Protein AF-A0A0V0GFL5-F1 (afdb_monomer_lite)

pLDDT: mean 81.71, std 14.73, range [41.09, 97.56]

Radius of gyration: 18.76 Å; chains: 1; bounding box: 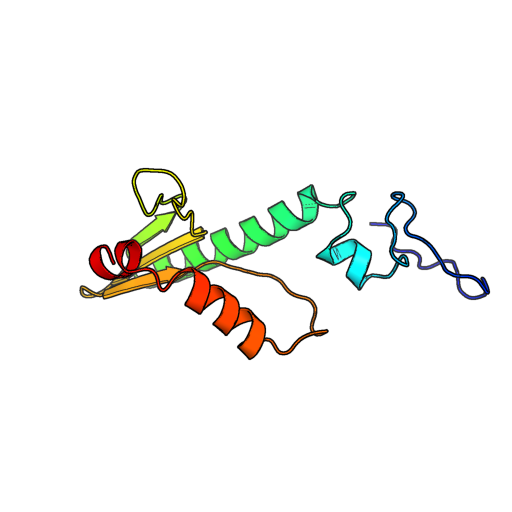37×38×50 Å

Sequence (121 aa):
MRTSRGRRGRTGALWCRAGCAYAETQAHIIQTCPRIRGGRILRHHALVRFLRGSFRRRRYKVHTEVWLGRGPGSLRPDLIIVKEGNAWVLDVQVVSPSRPLDVIAKEKADYYRIPSVVERV

Organism: Triatoma dimidiata (NCBI:txid72491)

Structure (mmCIF, N/CA/C/O backbone):
data_AF-A0A0V0GFL5-F1
#
_entry.id   AF-A0A0V0GFL5-F1
#
loop_
_atom_site.group_PDB
_atom_site.id
_atom_site.type_symbol
_atom_site.label_atom_id
_atom_site.label_alt_id
_atom_site.label_comp_id
_atom_site.label_asym_id
_atom_site.label_entity_id
_atom_site.label_seq_id
_atom_site.pdbx_PDB_ins_code
_atom_site.Cartn_x
_atom_site.Cartn_y
_atom_site.Cartn_z
_atom_site.occupancy
_atom_site.B_iso_or_equiv
_atom_site.auth_seq_id
_atom_site.auth_comp_id
_atom_site.auth_asym_id
_atom_site.auth_atom_id
_atom_site.pdbx_PDB_model_num
ATOM 1 N N . MET A 1 1 ? -0.611 -14.301 -21.084 1.00 49.06 1 MET A N 1
ATOM 2 C CA . MET A 1 1 ? 0.452 -13.266 -21.099 1.00 49.06 1 MET A CA 1
ATOM 3 C C . MET A 1 1 ? 1.685 -13.840 -21.803 1.00 49.06 1 MET A C 1
ATOM 5 O O . MET A 1 1 ? 2.275 -14.777 -21.280 1.00 49.06 1 MET A O 1
ATOM 9 N N . ARG A 1 2 ? 2.043 -13.381 -23.016 1.00 41.09 2 ARG A N 1
ATOM 10 C CA . ARG A 1 2 ? 3.270 -13.840 -23.707 1.00 41.09 2 ARG A CA 1
ATOM 11 C C . ARG A 1 2 ? 4.489 -13.129 -23.106 1.00 41.09 2 ARG A C 1
ATOM 13 O O . ARG A 1 2 ? 4.942 -12.106 -23.619 1.00 41.09 2 ARG A O 1
ATOM 20 N N . THR A 1 3 ? 5.004 -13.663 -22.001 1.00 49.22 3 THR A N 1
ATOM 21 C CA . THR A 1 3 ? 6.395 -13.413 -21.607 1.00 49.22 3 THR A CA 1
ATOM 22 C C . THR A 1 3 ? 7.305 -13.960 -22.707 1.00 49.22 3 THR A C 1
ATOM 24 O O . THR A 1 3 ? 6.930 -14.892 -23.424 1.00 49.22 3 THR A O 1
ATOM 27 N N . SER A 1 4 ? 8.457 -13.332 -22.912 1.00 50.91 4 SER A N 1
ATOM 28 C CA . SER A 1 4 ? 9.454 -13.629 -23.946 1.00 50.91 4 SER A CA 1
ATOM 29 C C . SER A 1 4 ? 10.120 -15.003 -23.746 1.00 50.91 4 SER A C 1
ATOM 31 O O . SER A 1 4 ? 11.335 -15.119 -23.678 1.00 50.91 4 SER A O 1
ATOM 33 N N . ARG A 1 5 ? 9.338 -16.089 -23.717 1.00 53.75 5 ARG A N 1
ATOM 34 C CA . ARG A 1 5 ? 9.819 -17.481 -23.652 1.00 53.75 5 ARG A CA 1
ATOM 35 C C . ARG A 1 5 ? 10.563 -17.943 -24.921 1.00 53.75 5 ARG A C 1
ATOM 37 O O . ARG A 1 5 ? 10.948 -19.100 -24.995 1.00 53.75 5 ARG A O 1
ATOM 44 N N . GLY A 1 6 ? 10.773 -17.064 -25.906 1.00 49.25 6 GLY A N 1
ATOM 45 C CA . GLY A 1 6 ? 11.263 -17.413 -27.247 1.00 49.25 6 GLY A CA 1
ATOM 46 C C . GLY A 1 6 ? 12.439 -16.581 -27.766 1.00 49.25 6 GLY A C 1
ATOM 47 O O . GLY A 1 6 ? 12.534 -16.376 -28.968 1.00 49.25 6 GLY A O 1
ATOM 48 N N . ARG A 1 7 ? 13.310 -16.041 -26.903 1.00 51.72 7 ARG A N 1
ATOM 49 C CA . ARG A 1 7 ? 14.534 -15.334 -27.345 1.00 51.72 7 ARG A CA 1
ATOM 50 C C . ARG A 1 7 ? 15.808 -15.842 -26.659 1.00 51.72 7 ARG A C 1
ATOM 52 O O . ARG A 1 7 ? 16.691 -15.053 -26.340 1.00 51.72 7 ARG A O 1
ATOM 59 N N . ARG A 1 8 ? 15.923 -17.157 -26.443 1.00 47.66 8 ARG A N 1
ATOM 60 C CA . ARG A 1 8 ? 17.235 -17.762 -26.157 1.00 47.66 8 ARG A CA 1
ATOM 61 C C . ARG A 1 8 ? 18.090 -17.568 -27.419 1.00 47.66 8 ARG A C 1
ATOM 63 O O . ARG A 1 8 ? 17.685 -18.040 -28.473 1.00 47.66 8 ARG A O 1
ATOM 70 N N . GLY A 1 9 ? 19.182 -16.805 -27.334 1.00 51.16 9 GLY A N 1
ATOM 71 C CA . GLY A 1 9 ? 20.130 -16.621 -28.446 1.00 51.16 9 GLY A CA 1
ATOM 72 C C . GLY A 1 9 ? 20.159 -15.252 -29.141 1.00 51.16 9 GLY A C 1
ATOM 73 O O . GLY A 1 9 ? 20.886 -15.108 -30.114 1.00 51.16 9 GLY A O 1
ATOM 74 N N . ARG A 1 10 ? 19.423 -14.226 -28.679 1.00 54.50 10 ARG A N 1
ATOM 75 C CA . ARG A 1 10 ? 19.618 -12.847 -29.183 1.00 54.50 10 ARG A CA 1
ATOM 76 C C . ARG A 1 10 ? 20.607 -12.088 -28.296 1.00 54.50 10 ARG A C 1
ATOM 78 O O . ARG A 1 10 ? 20.254 -11.681 -27.193 1.00 54.50 10 ARG A O 1
ATOM 85 N N . THR A 1 11 ? 21.821 -11.894 -28.798 1.00 51.44 11 THR A N 1
ATOM 86 C CA . THR A 1 11 ? 22.883 -11.059 -28.226 1.00 51.44 11 THR A CA 1
ATOM 87 C C . THR A 1 11 ? 22.580 -9.580 -28.486 1.00 51.44 11 THR A C 1
ATOM 89 O O . THR A 1 11 ? 22.936 -9.013 -29.510 1.00 51.44 11 THR A O 1
ATOM 92 N N . GLY A 1 12 ? 21.842 -8.943 -27.580 1.00 57.03 12 GLY A N 1
ATOM 93 C CA . GLY A 1 12 ? 21.591 -7.502 -27.630 1.00 57.03 12 GLY A CA 1
ATOM 94 C C . GLY A 1 12 ? 20.735 -7.040 -26.459 1.00 57.03 12 GLY A C 1
ATOM 95 O O . GLY A 1 12 ? 19.970 -7.831 -25.903 1.00 57.03 12 GLY A O 1
ATOM 96 N N . ALA A 1 13 ? 20.850 -5.763 -26.079 1.00 59.28 13 ALA A N 1
ATOM 97 C CA . ALA A 1 13 ? 19.975 -5.162 -25.078 1.00 59.28 13 ALA A CA 1
ATOM 98 C C . ALA A 1 13 ? 18.519 -5.285 -25.555 1.00 59.28 13 ALA A C 1
ATOM 100 O O . ALA A 1 13 ? 18.083 -4.621 -26.495 1.00 59.28 13 ALA A O 1
ATOM 101 N N . LEU A 1 14 ? 17.766 -6.201 -24.944 1.00 72.56 14 LEU A N 1
ATOM 102 C CA . LEU A 1 14 ? 16.361 -6.422 -25.258 1.00 72.56 14 LEU A CA 1
ATOM 103 C C . LEU A 1 14 ? 15.565 -5.272 -24.656 1.00 72.56 14 LEU A C 1
ATOM 105 O O . LEU A 1 14 ? 15.040 -5.418 -23.566 1.00 72.56 14 LEU A O 1
ATOM 109 N N . TRP A 1 15 ? 15.496 -4.121 -25.314 1.00 85.19 15 TRP A N 1
ATOM 110 C CA . TRP A 1 15 ? 14.660 -3.012 -24.858 1.00 85.19 15 TRP A CA 1
ATOM 111 C C . TRP A 1 15 ? 13.190 -3.429 -24.745 1.00 85.19 15 TRP A C 1
ATOM 113 O O . TRP A 1 15 ? 12.707 -4.299 -25.480 1.00 85.19 15 TRP A O 1
ATOM 123 N N . CYS A 1 16 ? 12.466 -2.814 -23.811 1.00 86.75 16 CYS A N 1
ATOM 124 C CA . CYS A 1 16 ? 11.044 -3.066 -23.633 1.00 86.75 16 CYS A CA 1
ATOM 125 C C . CYS A 1 16 ? 10.267 -2.811 -24.926 1.00 86.75 16 CYS A C 1
ATOM 127 O O . CYS A 1 16 ? 10.249 -1.696 -25.445 1.00 86.75 16 CYS A O 1
ATOM 129 N N . ARG A 1 17 ? 9.505 -3.811 -25.392 1.00 85.38 17 ARG A N 1
ATOM 130 C CA . ARG A 1 17 ? 8.644 -3.684 -26.581 1.00 85.38 17 ARG A CA 1
ATOM 131 C C . ARG A 1 17 ? 7.560 -2.616 -26.431 1.00 85.38 17 ARG A C 1
ATOM 133 O O . ARG A 1 17 ? 6.829 -2.373 -27.381 1.00 85.38 17 ARG A O 1
ATOM 140 N N . ALA A 1 18 ? 7.338 -2.095 -25.224 1.00 85.50 18 ALA A N 1
ATOM 141 C CA . ALA A 1 18 ? 6.403 -1.002 -24.958 1.00 85.50 18 ALA A CA 1
ATOM 1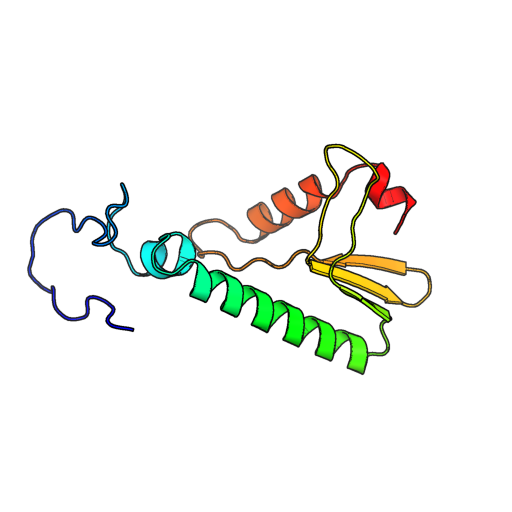42 C C . ALA A 1 18 ? 7.043 0.387 -25.132 1.00 85.50 18 ALA A C 1
ATOM 144 O O . ALA A 1 18 ? 6.397 1.371 -24.796 1.00 85.50 18 ALA A O 1
ATOM 145 N N . GLY A 1 19 ? 8.295 0.466 -25.599 1.00 87.44 19 GLY A N 1
ATOM 146 C CA . GLY A 1 19 ? 9.020 1.727 -25.769 1.00 87.44 19 GLY A CA 1
ATOM 147 C C . GLY A 1 19 ? 9.592 2.291 -24.467 1.00 87.44 19 GLY A C 1
ATOM 148 O O . GLY A 1 19 ? 9.844 3.485 -24.376 1.00 87.44 19 GLY A O 1
ATOM 149 N N . CYS A 1 20 ? 9.766 1.468 -23.428 1.00 88.25 20 CYS A N 1
ATOM 150 C CA . CYS A 1 20 ? 10.379 1.936 -22.184 1.00 88.25 20 CYS A CA 1
ATOM 151 C C . CYS A 1 20 ? 11.902 2.024 -22.322 1.00 88.25 20 CYS A C 1
ATOM 153 O O . CYS A 1 20 ? 12.511 1.156 -22.944 1.00 88.25 20 CYS A O 1
ATOM 155 N N . ALA A 1 21 ? 12.514 2.974 -21.613 1.00 88.25 21 ALA A N 1
ATOM 156 C CA . ALA A 1 21 ? 13.968 3.142 -21.507 1.00 88.25 21 ALA A CA 1
ATOM 157 C C . ALA A 1 21 ? 14.676 2.044 -20.676 1.00 88.25 21 ALA A C 1
ATOM 159 O O . ALA A 1 21 ? 15.780 2.242 -20.184 1.00 88.25 21 ALA A O 1
ATOM 160 N N . TYR A 1 22 ? 14.038 0.887 -20.485 1.00 84.56 22 TYR A N 1
ATOM 161 C CA . TYR A 1 22 ? 14.546 -0.223 -19.681 1.00 84.56 22 TYR A CA 1
ATOM 162 C C . TYR A 1 22 ? 14.571 -1.510 -20.500 1.00 84.56 22 TYR A C 1
ATOM 164 O O . TYR A 1 22 ? 13.743 -1.712 -21.397 1.00 84.56 22 TYR A O 1
ATOM 172 N N . ALA A 1 23 ? 15.478 -2.418 -20.139 1.00 85.62 23 ALA A N 1
ATOM 173 C CA . ALA A 1 23 ? 15.479 -3.770 -20.674 1.00 85.62 23 ALA A CA 1
ATOM 174 C C . ALA A 1 23 ? 14.171 -4.508 -20.323 1.00 85.62 23 ALA A C 1
ATOM 176 O O . ALA A 1 23 ? 13.632 -4.409 -19.217 1.00 85.62 23 ALA A O 1
ATOM 177 N N . GLU A 1 24 ? 13.665 -5.285 -21.274 1.00 82.81 24 GLU A N 1
ATOM 178 C CA . GLU A 1 24 ? 12.506 -6.150 -21.154 1.00 82.81 24 GLU A CA 1
ATOM 179 C C . GLU A 1 24 ? 12.832 -7.364 -20.286 1.00 82.81 24 GLU A C 1
ATOM 181 O O . GLU A 1 24 ? 13.090 -8.468 -20.765 1.00 82.81 24 GLU A O 1
ATOM 186 N N . THR A 1 25 ? 12.785 -7.161 -18.978 1.00 82.62 25 THR A N 1
ATOM 187 C CA . THR A 1 25 ? 12.830 -8.241 -17.996 1.00 82.62 25 THR A CA 1
ATOM 188 C C . THR A 1 25 ? 11.426 -8.546 -17.490 1.00 82.62 25 THR A C 1
ATOM 190 O O . THR A 1 25 ? 10.521 -7.708 -17.545 1.00 82.62 25 THR A O 1
ATOM 193 N N . GLN A 1 26 ? 11.222 -9.748 -16.949 1.00 81.75 26 GLN A N 1
ATOM 194 C CA . GLN A 1 26 ? 9.965 -10.078 -16.274 1.00 81.75 26 GLN A CA 1
ATOM 195 C C . GLN A 1 26 ? 9.689 -9.116 -15.110 1.00 81.75 26 GLN A C 1
ATOM 197 O O . GLN A 1 26 ? 8.546 -8.701 -14.927 1.00 81.75 26 GLN A O 1
ATOM 202 N N . ALA A 1 27 ? 10.729 -8.717 -14.372 1.00 83.94 27 ALA A N 1
ATOM 203 C CA . ALA A 1 27 ? 10.625 -7.730 -13.305 1.00 83.94 27 ALA A CA 1
ATOM 204 C C . ALA A 1 27 ? 10.141 -6.373 -13.839 1.00 83.94 27 ALA A C 1
ATOM 206 O O . ALA A 1 27 ? 9.154 -5.847 -13.331 1.00 83.94 27 ALA A O 1
ATOM 207 N N . HIS A 1 28 ? 10.748 -5.848 -14.911 1.00 86.06 28 HIS A N 1
ATOM 208 C CA . HIS A 1 28 ? 10.292 -4.610 -15.548 1.00 86.06 28 HIS A CA 1
ATOM 209 C C . HIS A 1 28 ? 8.835 -4.720 -16.005 1.00 86.06 28 HIS A C 1
ATOM 211 O O . HIS A 1 28 ? 8.004 -3.883 -15.645 1.00 86.06 28 HIS A O 1
ATOM 2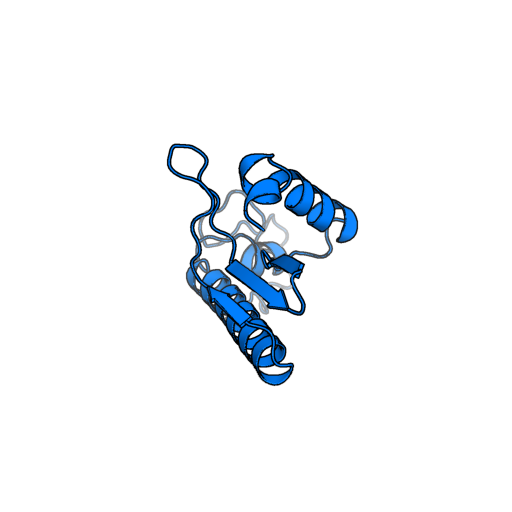17 N N . ILE A 1 29 ? 8.515 -5.772 -16.768 1.00 87.62 29 ILE A N 1
ATOM 218 C CA . ILE A 1 29 ? 7.169 -5.971 -17.297 1.00 87.62 29 ILE A CA 1
ATOM 219 C C . ILE A 1 29 ? 6.168 -6.018 -16.154 1.00 87.62 29 ILE A C 1
ATOM 221 O O . ILE A 1 29 ? 5.241 -5.234 -16.185 1.00 87.62 29 ILE A O 1
ATOM 225 N N . ILE A 1 30 ? 6.356 -6.856 -15.134 1.00 86.88 30 ILE A N 1
ATOM 226 C CA . ILE A 1 30 ? 5.364 -7.064 -14.068 1.00 86.88 30 ILE A CA 1
ATOM 227 C C . ILE A 1 30 ? 5.284 -5.887 -13.079 1.00 86.88 30 ILE A C 1
ATOM 229 O O . ILE A 1 30 ? 4.208 -5.619 -12.540 1.00 86.88 30 ILE A O 1
ATOM 233 N N . GLN A 1 31 ? 6.385 -5.178 -12.825 1.00 86.94 31 GLN A N 1
ATOM 234 C CA . GLN A 1 31 ? 6.445 -4.196 -11.737 1.00 86.94 31 GLN A CA 1
ATOM 235 C C . GLN A 1 31 ? 6.282 -2.746 -12.201 1.00 86.94 31 GLN A C 1
ATOM 237 O O . GLN A 1 31 ? 5.654 -1.969 -11.489 1.00 86.94 31 GLN A O 1
ATOM 242 N N . THR A 1 32 ? 6.781 -2.365 -13.384 1.00 88.00 32 THR A N 1
ATOM 243 C CA . THR A 1 32 ? 6.865 -0.939 -13.769 1.00 88.00 32 THR A CA 1
ATOM 244 C C . THR A 1 32 ? 6.337 -0.615 -15.165 1.00 88.00 32 THR A C 1
ATOM 246 O O . THR A 1 32 ? 5.777 0.464 -15.367 1.00 88.00 32 THR A O 1
ATOM 249 N N . CYS A 1 33 ? 6.367 -1.554 -16.114 1.00 89.94 33 CYS A N 1
ATOM 250 C CA . CYS A 1 33 ? 5.995 -1.299 -17.509 1.00 89.94 33 CYS A CA 1
ATOM 251 C C . CYS A 1 33 ? 4.562 -0.735 -17.680 1.00 89.94 33 CYS A C 1
ATOM 253 O O . CYS A 1 33 ? 3.599 -1.380 -17.254 1.00 89.94 33 CYS A O 1
ATOM 255 N N . PRO A 1 34 ? 4.359 0.427 -18.327 1.00 89.69 34 PRO A N 1
ATOM 256 C CA . PRO A 1 34 ? 3.041 1.051 -18.481 1.00 89.69 34 PRO A CA 1
ATOM 257 C C . PRO A 1 34 ? 2.043 0.170 -19.243 1.00 89.69 34 PRO A C 1
ATOM 259 O O . PRO A 1 34 ? 0.852 0.204 -18.938 1.00 89.69 34 PRO A O 1
ATOM 262 N N . ARG A 1 35 ? 2.523 -0.702 -20.145 1.00 89.75 35 ARG A N 1
ATOM 263 C CA . ARG A 1 35 ? 1.697 -1.663 -20.900 1.00 89.75 35 ARG A CA 1
ATOM 264 C C . ARG A 1 35 ? 0.786 -2.511 -20.011 1.00 89.75 35 ARG A C 1
ATOM 266 O O . ARG A 1 35 ? -0.284 -2.914 -20.446 1.00 89.75 35 ARG A O 1
ATOM 273 N N . ILE A 1 36 ? 1.207 -2.808 -18.784 1.00 89.19 36 ILE A N 1
ATOM 274 C CA . ILE A 1 36 ? 0.443 -3.651 -17.856 1.00 89.19 36 ILE A CA 1
ATOM 275 C C . ILE A 1 36 ? -0.099 -2.868 -16.655 1.00 89.19 36 ILE A C 1
ATOM 277 O O . ILE A 1 36 ? -0.419 -3.471 -15.630 1.00 89.19 36 ILE A O 1
ATOM 281 N N . ARG A 1 37 ? -0.169 -1.533 -16.742 1.00 90.38 37 ARG A N 1
ATOM 282 C CA . ARG A 1 37 ? -0.650 -0.674 -15.650 1.00 90.38 37 ARG A CA 1
ATOM 283 C C . ARG A 1 37 ? -1.964 -1.198 -15.062 1.00 90.38 37 ARG A C 1
ATOM 285 O O . ARG A 1 37 ? -2.056 -1.342 -13.848 1.00 90.38 37 ARG A O 1
ATOM 292 N N . GLY A 1 38 ? -2.923 -1.577 -15.912 1.00 92.19 38 GLY A N 1
ATOM 293 C CA . GLY A 1 38 ? -4.190 -2.174 -15.475 1.00 92.19 38 GLY A CA 1
ATOM 294 C C . GLY A 1 38 ? -4.009 -3.465 -14.668 1.00 92.19 38 GLY A C 1
ATOM 295 O O . GLY A 1 38 ? -4.614 -3.623 -13.615 1.00 92.19 38 GLY A O 1
ATOM 296 N N . GLY A 1 39 ? -3.099 -4.350 -15.086 1.00 91.69 39 GLY A N 1
ATOM 297 C CA . GLY A 1 39 ? -2.769 -5.567 -14.339 1.00 91.69 39 GLY A CA 1
ATOM 298 C C . GLY A 1 39 ? -2.174 -5.283 -12.957 1.00 91.69 39 GLY A C 1
ATOM 299 O O . GLY A 1 39 ? -2.521 -5.959 -11.990 1.00 91.69 39 GLY A O 1
ATOM 300 N N . ARG A 1 40 ? -1.333 -4.247 -12.827 1.00 91.50 40 ARG A N 1
ATOM 301 C CA . ARG A 1 40 ? -0.815 -3.820 -11.515 1.00 91.50 40 ARG A CA 1
ATOM 302 C C . ARG A 1 40 ? -1.918 -3.309 -10.599 1.00 91.50 40 ARG A C 1
ATOM 304 O O . ARG A 1 40 ? -1.946 -3.703 -9.437 1.00 91.50 40 ARG A O 1
ATOM 311 N N . ILE A 1 41 ? -2.830 -2.494 -11.130 1.00 91.69 41 ILE A N 1
ATOM 312 C CA . ILE A 1 41 ? -3.994 -1.985 -10.392 1.00 91.69 41 ILE A CA 1
ATOM 313 C C . ILE A 1 41 ? -4.879 -3.151 -9.932 1.00 91.69 41 ILE A C 1
ATOM 315 O O . ILE A 1 41 ? -5.249 -3.223 -8.766 1.00 91.69 41 ILE A O 1
ATOM 319 N N . LEU A 1 42 ? -5.161 -4.121 -10.807 1.00 94.44 42 LEU A N 1
ATOM 320 C CA . LEU A 1 42 ? -5.966 -5.294 -10.452 1.00 94.44 42 LEU A CA 1
ATOM 321 C C . LEU A 1 42 ? -5.304 -6.159 -9.373 1.00 94.44 42 LEU A C 1
ATOM 323 O O . LEU A 1 42 ? -5.987 -6.590 -8.444 1.00 94.44 42 LEU A O 1
ATOM 327 N N . ARG A 1 43 ? -3.985 -6.379 -9.464 1.00 93.56 43 ARG A N 1
ATOM 328 C CA . ARG A 1 43 ? -3.203 -7.093 -8.440 1.00 93.56 43 ARG A CA 1
ATOM 329 C C . ARG A 1 43 ? -3.291 -6.386 -7.088 1.00 93.56 43 ARG A C 1
ATOM 331 O O . ARG A 1 43 ? -3.554 -7.033 -6.079 1.00 93.56 43 ARG A O 1
ATOM 338 N N . HIS A 1 44 ? -3.120 -5.067 -7.089 1.00 93.00 44 HIS A N 1
ATOM 339 C CA . HIS A 1 44 ? -3.268 -4.230 -5.900 1.00 93.00 44 HIS A CA 1
ATOM 340 C C . HIS A 1 44 ? -4.671 -4.351 -5.295 1.00 93.00 44 HIS A C 1
ATOM 342 O O . HIS A 1 44 ? -4.832 -4.745 -4.142 1.00 93.00 44 HIS A O 1
ATOM 348 N N . HIS A 1 45 ? -5.709 -4.147 -6.111 1.00 94.12 45 HIS A N 1
ATOM 349 C CA . HIS A 1 45 ? -7.104 -4.249 -5.680 1.00 94.12 45 HIS A CA 1
ATOM 350 C C . HIS A 1 45 ? -7.463 -5.640 -5.150 1.00 94.12 45 HIS A C 1
ATOM 352 O O . HIS A 1 45 ? -8.328 -5.755 -4.283 1.00 94.12 45 HIS A O 1
ATOM 358 N N . ALA A 1 46 ? -6.871 -6.708 -5.689 1.00 95.75 46 ALA A N 1
ATOM 359 C CA . ALA A 1 46 ? -7.096 -8.064 -5.201 1.00 95.75 46 ALA A CA 1
ATOM 360 C C . ALA A 1 46 ? -6.553 -8.242 -3.773 1.00 95.75 46 ALA A C 1
ATOM 362 O O . ALA A 1 46 ? -7.271 -8.753 -2.913 1.00 95.75 46 ALA A O 1
ATOM 363 N N . LEU A 1 47 ? -5.340 -7.750 -3.496 1.00 95.50 47 LEU A N 1
ATOM 364 C CA . LEU A 1 47 ? -4.744 -7.794 -2.156 1.00 95.50 47 LEU A CA 1
ATOM 365 C C . LEU A 1 47 ? -5.524 -6.948 -1.150 1.00 95.50 47 LEU A C 1
ATOM 367 O O . LEU A 1 47 ? -5.859 -7.438 -0.073 1.00 95.50 47 LEU A O 1
ATOM 371 N N . VAL A 1 48 ? -5.889 -5.718 -1.516 1.00 95.12 48 VAL A N 1
ATOM 372 C CA . VAL A 1 48 ? -6.699 -4.836 -0.659 1.00 95.12 48 VAL A CA 1
ATOM 373 C C . VAL A 1 48 ? -8.044 -5.490 -0.320 1.00 95.12 48 VAL A C 1
ATOM 375 O O . VAL A 1 48 ? -8.448 -5.526 0.844 1.00 95.12 48 VAL A O 1
ATOM 378 N N . ARG A 1 49 ? -8.726 -6.092 -1.309 1.00 95.88 49 ARG A N 1
ATOM 379 C CA . ARG A 1 49 ? -9.987 -6.825 -1.088 1.00 95.88 49 ARG A CA 1
ATOM 380 C C . ARG A 1 49 ? -9.809 -8.028 -0.164 1.00 95.88 49 ARG A C 1
ATOM 382 O O . ARG A 1 49 ? -10.653 -8.238 0.711 1.00 95.88 49 ARG A O 1
ATOM 389 N N . PHE A 1 50 ? -8.732 -8.789 -0.342 1.00 96.88 50 PHE A N 1
ATOM 390 C CA . PHE A 1 50 ? -8.402 -9.929 0.509 1.00 96.88 50 PHE A CA 1
ATOM 391 C C . PHE A 1 50 ? -8.166 -9.501 1.963 1.00 96.88 50 PHE A C 1
ATOM 393 O O . PHE A 1 50 ? -8.785 -10.052 2.877 1.00 96.88 50 PHE A O 1
ATOM 400 N N . LEU A 1 51 ? -7.328 -8.484 2.183 1.00 96.44 51 LEU A N 1
ATOM 401 C CA . LEU A 1 51 ? -7.026 -7.959 3.516 1.00 96.44 51 LEU A CA 1
ATOM 402 C C . LEU A 1 51 ? -8.282 -7.422 4.199 1.00 96.44 51 LEU A C 1
ATOM 404 O O . LEU A 1 51 ? -8.579 -7.808 5.328 1.00 96.44 51 LEU A O 1
ATOM 408 N N . ARG A 1 52 ? -9.087 -6.629 3.485 1.00 96.12 52 ARG A N 1
ATOM 409 C CA . ARG A 1 52 ? -10.382 -6.139 3.976 1.00 96.12 52 ARG A CA 1
ATOM 410 C C . ARG A 1 52 ? -11.277 -7.278 4.463 1.00 96.12 52 ARG A C 1
ATOM 412 O O . ARG A 1 52 ? -11.832 -7.195 5.555 1.00 96.12 52 ARG A O 1
ATOM 419 N N . GLY A 1 53 ? -11.430 -8.335 3.664 1.00 97.06 53 GLY A N 1
ATOM 420 C CA . GLY A 1 53 ? -12.236 -9.499 4.040 1.00 97.06 53 GLY A CA 1
ATOM 421 C C . GLY A 1 53 ? -11.686 -10.222 5.273 1.00 97.06 53 GLY A C 1
ATOM 422 O O . GLY A 1 53 ? -12.453 -10.629 6.144 1.00 97.06 53 GLY A O 1
ATOM 423 N N . SER A 1 54 ? -10.362 -10.346 5.373 1.00 97.19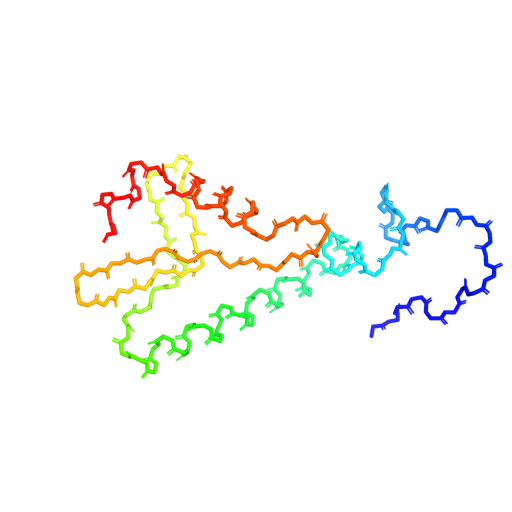 54 SER A N 1
ATOM 424 C CA . SER A 1 54 ? -9.681 -10.961 6.517 1.00 97.19 54 SER A CA 1
ATOM 425 C C . SER A 1 54 ? -9.863 -10.167 7.813 1.00 97.19 54 SER A C 1
ATOM 427 O O . SER A 1 54 ? -10.200 -10.754 8.840 1.00 97.19 54 SER A O 1
ATOM 429 N N . PHE A 1 55 ? -9.718 -8.841 7.773 1.00 97.00 55 PHE A N 1
ATOM 430 C CA . PHE A 1 55 ? -9.931 -7.979 8.940 1.00 97.00 55 PHE A CA 1
ATOM 431 C C . PHE A 1 55 ? -11.396 -7.951 9.384 1.00 97.00 55 PHE A C 1
ATOM 433 O O . PHE A 1 55 ? -11.676 -8.095 10.575 1.00 97.00 55 PHE A O 1
ATOM 440 N N . ARG A 1 56 ? -12.343 -7.876 8.439 1.00 96.06 56 ARG A N 1
ATOM 441 C CA . ARG A 1 56 ? -13.781 -7.935 8.751 1.00 96.06 56 ARG A CA 1
ATOM 442 C C . ARG A 1 56 ? -14.173 -9.240 9.445 1.00 96.06 56 ARG A C 1
ATOM 444 O O . ARG A 1 56 ? -14.875 -9.200 10.449 1.00 96.06 56 ARG A O 1
ATOM 451 N N . ARG A 1 57 ? -13.665 -10.388 8.977 1.00 97.56 57 ARG A N 1
ATOM 452 C CA . ARG A 1 57 ? -13.881 -11.694 9.637 1.00 97.56 57 ARG A CA 1
ATOM 453 C C . ARG A 1 57 ? -13.358 -11.732 11.076 1.00 97.56 57 ARG A C 1
ATOM 455 O O . ARG A 1 57 ? -13.907 -12.446 11.904 1.00 97.56 57 ARG A O 1
ATOM 462 N N . ARG A 1 58 ? -12.334 -10.935 11.389 1.00 96.25 58 ARG A N 1
ATOM 463 C CA . ARG A 1 58 ? -11.757 -10.781 12.735 1.00 96.25 58 ARG A CA 1
ATOM 464 C C . ARG A 1 58 ? -12.388 -9.641 13.546 1.00 96.25 58 ARG A C 1
ATOM 466 O O . ARG A 1 58 ? -11.812 -9.225 14.551 1.00 96.25 58 ARG A O 1
ATOM 473 N N . ARG A 1 59 ? -13.558 -9.146 13.118 1.00 96.06 59 ARG A N 1
ATOM 474 C CA . ARG A 1 59 ? -14.349 -8.089 13.773 1.00 96.06 59 ARG A CA 1
ATOM 475 C C . ARG A 1 59 ? -13.654 -6.722 13.859 1.00 96.06 59 ARG A C 1
ATOM 477 O O . ARG A 1 59 ? -13.995 -5.918 14.717 1.00 96.06 59 ARG A O 1
ATOM 484 N N . TYR A 1 60 ? -12.715 -6.430 12.960 1.00 97.00 60 TYR A N 1
ATOM 485 C CA . TYR A 1 60 ? -12.212 -5.064 12.787 1.00 97.00 60 TYR A CA 1
ATOM 486 C C . TYR A 1 60 ? -13.229 -4.239 11.995 1.00 97.00 60 TYR A C 1
ATOM 488 O O . TYR A 1 60 ? -13.814 -4.727 11.019 1.00 97.00 60 TYR A O 1
ATOM 496 N N . LYS A 1 61 ? -13.376 -2.961 12.346 1.00 95.38 61 LYS A N 1
ATOM 497 C CA . LYS A 1 61 ? -14.017 -1.979 11.469 1.00 95.38 61 LYS A CA 1
ATOM 498 C C . LYS A 1 61 ? -13.015 -1.619 10.375 1.00 95.38 61 LYS A C 1
ATOM 500 O O . LYS A 1 61 ? -11.873 -1.294 10.675 1.00 95.38 61 LYS A O 1
ATOM 505 N N . VAL A 1 62 ? -13.416 -1.725 9.110 1.00 95.19 62 VAL A N 1
ATOM 506 C CA . VAL A 1 62 ? -12.518 -1.492 7.968 1.00 95.19 62 VAL A CA 1
ATOM 507 C C . VAL A 1 62 ? -13.096 -0.413 7.070 1.00 95.19 62 VAL A C 1
ATOM 509 O O . VAL A 1 62 ? -14.176 -0.602 6.502 1.00 95.19 62 VAL A O 1
ATOM 512 N N . HIS A 1 63 ? -12.343 0.668 6.911 1.00 92.12 63 HIS A N 1
ATOM 513 C CA . HIS A 1 63 ? -12.623 1.774 6.012 1.00 92.12 63 HIS A CA 1
ATOM 514 C C . HIS A 1 63 ? -11.749 1.662 4.759 1.00 92.12 63 HIS A C 1
ATOM 516 O O . HIS A 1 63 ? -10.567 1.340 4.845 1.00 92.12 63 HIS A O 1
ATOM 522 N N . THR A 1 64 ? -12.343 1.916 3.597 1.00 89.50 64 THR A N 1
ATOM 523 C CA . THR A 1 64 ? -11.680 1.956 2.284 1.00 89.50 64 THR A CA 1
ATOM 524 C C . THR A 1 64 ? -11.867 3.339 1.681 1.00 89.50 64 THR A C 1
ATOM 526 O O . THR A 1 64 ? -12.873 3.981 1.973 1.00 89.50 64 THR A O 1
ATOM 529 N N . GLU A 1 65 ? -10.952 3.759 0.807 1.00 80.06 65 GLU A N 1
ATOM 530 C CA . GLU A 1 65 ? -11.047 5.037 0.078 1.00 80.06 65 GLU A CA 1
ATOM 531 C C . GLU A 1 65 ? -11.110 6.273 0.991 1.00 80.06 65 GLU A C 1
ATOM 533 O O . GLU A 1 65 ? -11.774 7.261 0.680 1.00 80.06 65 GLU A O 1
ATOM 538 N N . VAL A 1 66 ? -10.412 6.220 2.127 1.00 79.50 66 VAL A N 1
ATOM 539 C CA . VAL A 1 66 ? -10.398 7.317 3.097 1.00 79.50 66 VAL A CA 1
ATOM 540 C C . VAL A 1 66 ? -9.479 8.432 2.617 1.00 79.50 66 VAL A C 1
ATOM 542 O O . VAL A 1 66 ? -8.386 8.177 2.118 1.00 79.50 66 VAL A O 1
ATOM 545 N N . TRP A 1 67 ? -9.919 9.670 2.814 1.00 81.50 67 TRP A N 1
ATOM 546 C CA . TRP A 1 67 ? -9.104 10.859 2.617 1.00 81.50 67 TRP A CA 1
ATOM 547 C C . TRP A 1 67 ? -8.602 11.361 3.967 1.00 81.50 67 TRP A C 1
ATOM 549 O O . TRP A 1 67 ? -9.385 11.768 4.826 1.00 81.50 67 TRP A O 1
ATOM 559 N N . LEU A 1 68 ? -7.288 11.329 4.152 1.00 78.62 68 LEU A N 1
ATOM 560 C CA . LEU A 1 68 ? -6.618 11.879 5.318 1.00 78.62 68 LEU A CA 1
ATOM 561 C C . LEU A 1 68 ? -6.139 13.297 4.989 1.00 78.62 68 LEU A C 1
ATOM 563 O O . LEU A 1 68 ? -5.198 13.486 4.225 1.00 78.62 68 LEU A O 1
ATOM 567 N N . GLY A 1 69 ? -6.823 14.298 5.546 1.00 70.62 69 GLY A N 1
ATOM 568 C CA . GLY A 1 69 ? -6.536 15.725 5.339 1.00 70.62 69 GLY A CA 1
ATOM 569 C C . GLY A 1 69 ? -7.679 16.478 4.645 1.00 70.62 69 GLY A C 1
ATOM 570 O O . GLY A 1 69 ? -8.594 15.872 4.098 1.00 70.62 69 GLY A O 1
ATOM 571 N N . ARG A 1 70 ? -7.654 17.815 4.698 1.00 59.72 70 ARG A N 1
ATOM 572 C CA . ARG A 1 70 ? -8.501 18.706 3.881 1.00 59.72 70 ARG A CA 1
ATOM 573 C C . ARG A 1 70 ? -7.575 19.743 3.238 1.00 59.72 70 ARG A C 1
ATOM 575 O O . ARG A 1 70 ? -7.224 20.711 3.896 1.00 59.72 70 ARG A O 1
ATOM 582 N N . GLY A 1 71 ? -7.120 19.498 2.007 1.00 63.53 71 GLY A N 1
ATOM 583 C CA . GLY A 1 71 ? -6.229 20.409 1.276 1.00 63.53 71 GLY A CA 1
ATOM 584 C C . GLY A 1 71 ? -5.135 19.712 0.450 1.00 63.53 71 GLY A C 1
ATOM 585 O O . GLY A 1 71 ? -5.147 18.481 0.315 1.00 63.53 71 GLY A O 1
ATOM 586 N N . PRO A 1 72 ? -4.192 20.492 -0.114 1.00 57.69 72 PRO A N 1
ATOM 587 C CA . PRO A 1 72 ? -2.990 19.973 -0.767 1.00 57.69 72 PRO A CA 1
ATOM 588 C C . PRO A 1 72 ? -2.204 19.077 0.199 1.00 57.69 72 PRO A C 1
ATOM 590 O O . PRO A 1 72 ? -2.029 19.428 1.361 1.00 57.69 72 PRO A O 1
ATOM 593 N N . GLY A 1 73 ? -1.760 17.906 -0.263 1.00 64.00 73 GLY A N 1
ATOM 594 C CA . GLY A 1 73 ? -1.108 16.912 0.602 1.00 64.00 73 GLY A CA 1
ATOM 595 C C . GLY A 1 73 ? -2.070 15.964 1.326 1.00 64.00 73 GLY A C 1
ATOM 596 O O . GLY A 1 73 ? -1.655 15.266 2.247 1.00 64.00 73 GLY A O 1
ATOM 597 N N . SER A 1 74 ? -3.345 15.911 0.917 1.00 72.69 74 SER A N 1
ATOM 598 C CA . SER A 1 74 ? -4.252 14.856 1.375 1.00 72.69 74 SER A CA 1
ATOM 599 C C . SER A 1 74 ? -3.724 13.472 0.989 1.00 72.69 74 SER A C 1
ATOM 601 O O . SER A 1 74 ? -3.344 13.222 -0.158 1.00 72.69 74 SER A O 1
ATOM 603 N N . LEU A 1 75 ? -3.691 12.572 1.969 1.00 83.44 75 LEU A N 1
ATOM 604 C CA . LEU A 1 75 ? -3.222 11.206 1.792 1.00 83.44 75 LEU A CA 1
ATOM 605 C C . LEU A 1 75 ? -4.409 10.273 1.596 1.00 83.44 75 LEU A C 1
ATOM 607 O O . LEU A 1 75 ? -5.429 10.385 2.277 1.00 83.44 75 LEU A O 1
ATOM 611 N N . ARG A 1 76 ? -4.263 9.327 0.672 1.00 86.81 76 ARG A N 1
ATOM 612 C CA . ARG A 1 76 ? -5.293 8.334 0.371 1.00 86.81 76 ARG A CA 1
ATOM 613 C C . ARG A 1 76 ? -4.732 6.932 0.599 1.00 86.81 76 ARG A C 1
ATOM 615 O O . ARG A 1 76 ? -4.290 6.309 -0.365 1.00 86.81 76 ARG A O 1
ATOM 622 N N . PRO A 1 77 ? -4.720 6.443 1.852 1.00 89.56 77 PRO A N 1
ATOM 623 C CA . PRO A 1 77 ? -4.336 5.065 2.114 1.00 89.56 77 PRO A CA 1
ATOM 624 C C . PRO A 1 77 ? -5.370 4.095 1.537 1.00 89.56 77 PRO A C 1
ATOM 626 O O . PRO A 1 77 ? -6.544 4.434 1.352 1.00 89.56 77 PRO A O 1
ATOM 629 N N . ASP A 1 78 ? -4.951 2.851 1.310 1.00 91.44 78 ASP A N 1
ATOM 630 C CA . ASP A 1 78 ? -5.861 1.813 0.826 1.00 91.44 78 ASP A CA 1
ATOM 631 C C . ASP A 1 78 ? -6.914 1.434 1.867 1.00 91.44 78 ASP A C 1
ATOM 633 O O . ASP A 1 78 ? -8.087 1.229 1.535 1.00 91.44 78 ASP A O 1
ATOM 637 N N . LEU A 1 79 ? -6.481 1.296 3.125 1.00 92.56 79 LEU A N 1
ATOM 638 C CA . LEU A 1 79 ? -7.298 0.824 4.233 1.00 92.56 79 LEU A CA 1
ATOM 639 C C . LEU A 1 79 ? -6.983 1.589 5.519 1.00 92.56 79 LEU A C 1
ATOM 641 O O . LEU A 1 79 ? -5.828 1.861 5.836 1.00 92.56 79 LEU A O 1
ATOM 645 N N . ILE A 1 80 ? -8.024 1.835 6.310 1.00 92.75 80 ILE A N 1
ATOM 646 C CA . ILE A 1 80 ? -7.896 2.136 7.737 1.00 92.75 80 ILE A CA 1
ATOM 647 C C . ILE A 1 80 ? -8.666 1.065 8.494 1.00 92.75 80 ILE A C 1
ATOM 649 O O . ILE A 1 80 ? -9.840 0.813 8.200 1.00 92.75 80 ILE A O 1
ATOM 653 N N . ILE A 1 81 ? -8.008 0.407 9.442 1.00 94.56 81 ILE A N 1
ATOM 654 C CA . ILE A 1 81 ? -8.641 -0.594 10.303 1.00 94.56 81 ILE A CA 1
ATOM 655 C C . ILE A 1 81 ? -8.727 -0.056 11.724 1.00 94.56 81 ILE A C 1
ATOM 657 O O . ILE A 1 81 ? -7.801 0.600 12.180 1.00 94.56 81 ILE A O 1
ATOM 661 N N . VAL A 1 82 ? -9.834 -0.330 12.409 1.00 94.19 82 VAL A N 1
ATOM 662 C CA . VAL A 1 82 ? -10.081 0.125 13.782 1.00 94.19 82 VAL A CA 1
ATOM 663 C C . VAL A 1 82 ? -10.562 -1.045 14.624 1.00 94.19 82 VAL A C 1
ATOM 665 O O . VAL A 1 82 ? -11.435 -1.811 14.191 1.00 94.19 82 VAL A O 1
ATOM 668 N N . LYS A 1 83 ? -9.999 -1.192 15.821 1.00 94.50 83 LYS A N 1
ATOM 669 C CA . LYS A 1 83 ? -10.407 -2.186 16.815 1.00 94.50 83 LYS A CA 1
ATOM 670 C C . LYS A 1 83 ? -9.975 -1.739 18.208 1.00 94.50 83 LYS A C 1
ATOM 672 O O . LYS A 1 83 ? -8.854 -1.281 18.373 1.00 94.50 83 LYS A O 1
ATOM 677 N N . GLU A 1 84 ? -10.862 -1.901 19.192 1.00 93.81 84 GLU A N 1
ATOM 678 C CA . GLU A 1 84 ? -10.550 -1.661 20.614 1.00 93.81 84 GLU A CA 1
ATOM 679 C C . GLU A 1 84 ? -9.930 -0.272 20.863 1.00 93.81 84 GLU A C 1
ATOM 681 O O . GLU A 1 84 ? -8.916 -0.144 21.535 1.00 93.81 84 GLU A O 1
ATOM 686 N N . GLY A 1 85 ? -10.503 0.772 20.251 1.00 88.94 85 GLY A N 1
ATOM 687 C CA . GLY A 1 85 ? -10.028 2.155 20.402 1.00 88.94 85 GLY A CA 1
ATOM 688 C C . GLY A 1 85 ? -8.730 2.489 19.661 1.00 88.94 85 GLY A C 1
ATOM 689 O O . GLY A 1 85 ? -8.315 3.638 19.681 1.00 88.94 85 GLY A O 1
ATOM 690 N N . ASN A 1 86 ? -8.120 1.520 18.977 1.00 90.38 86 ASN A N 1
ATOM 691 C CA . ASN A 1 86 ? -6.915 1.715 18.183 1.00 90.38 86 ASN A CA 1
ATOM 692 C C . ASN A 1 86 ? -7.259 1.737 16.696 1.00 90.38 86 ASN A C 1
ATOM 694 O O . ASN A 1 86 ? -8.104 0.954 16.238 1.00 90.38 86 ASN A O 1
ATOM 698 N N . ALA A 1 87 ? -6.562 2.573 15.933 1.00 90.69 87 ALA A N 1
ATOM 699 C CA . ALA A 1 87 ? -6.654 2.583 14.486 1.00 90.69 87 ALA A CA 1
ATOM 700 C C . ALA A 1 87 ? -5.278 2.444 13.824 1.00 90.69 87 ALA A C 1
ATOM 702 O O . ALA A 1 87 ? -4.242 2.823 14.365 1.00 90.69 87 ALA A O 1
ATOM 703 N N . TRP A 1 88 ? -5.273 1.851 12.633 1.00 90.94 88 TRP A N 1
ATOM 704 C CA . TRP A 1 88 ? -4.066 1.609 11.854 1.00 90.94 88 TRP A CA 1
ATOM 705 C C . TRP A 1 88 ? -4.305 1.968 10.395 1.00 90.94 88 TRP A C 1
ATOM 707 O O . TRP A 1 88 ? -5.302 1.555 9.793 1.00 90.94 88 TRP A O 1
ATOM 717 N N . VAL A 1 89 ? -3.349 2.691 9.816 1.00 90.69 89 VAL A N 1
ATOM 718 C CA . VAL A 1 89 ? -3.300 3.000 8.386 1.00 90.69 89 VAL A CA 1
ATOM 719 C C . VAL A 1 89 ? -2.539 1.891 7.668 1.00 90.69 89 VAL A C 1
ATOM 721 O O . VAL A 1 89 ? -1.413 1.562 8.032 1.00 90.69 89 VAL A O 1
ATOM 724 N N . LEU A 1 90 ? -3.156 1.298 6.648 1.00 91.31 90 LEU A N 1
ATOM 725 C CA . LEU A 1 90 ? -2.539 0.276 5.812 1.00 91.31 90 LEU A CA 1
ATOM 726 C C . LEU A 1 90 ? -2.533 0.754 4.363 1.00 91.31 90 LEU A C 1
ATOM 728 O O . LEU A 1 90 ? -3.583 0.903 3.737 1.00 91.31 90 LEU A O 1
ATOM 732 N N . ASP A 1 91 ? -1.332 0.925 3.822 1.00 90.31 91 ASP A N 1
ATOM 733 C CA . ASP A 1 91 ? -1.116 1.210 2.410 1.00 90.31 91 ASP A CA 1
ATOM 734 C C . ASP A 1 91 ? -0.321 0.054 1.784 1.00 90.31 91 ASP A C 1
ATOM 736 O O . ASP A 1 91 ? 0.857 -0.174 2.077 1.00 90.31 91 ASP A O 1
ATOM 740 N N . VAL A 1 92 ? -0.980 -0.712 0.922 1.00 90.81 92 VAL A N 1
ATOM 741 C CA . VAL A 1 92 ? -0.507 -1.989 0.390 1.00 90.81 92 VAL A CA 1
ATOM 742 C C . VAL A 1 92 ? 0.461 -1.746 -0.763 1.00 90.81 92 VAL A C 1
ATOM 744 O O . VAL A 1 92 ? 0.355 -0.802 -1.539 1.00 90.81 92 VAL A O 1
ATOM 747 N N . GLN A 1 93 ? 1.472 -2.595 -0.883 1.00 89.94 93 GLN A N 1
ATOM 748 C CA . GLN A 1 93 ? 2.444 -2.490 -1.959 1.00 89.94 93 GLN A CA 1
ATOM 749 C C . GLN A 1 93 ? 2.927 -3.872 -2.368 1.00 89.94 93 GLN A C 1
ATOM 751 O O . GLN A 1 93 ? 3.172 -4.737 -1.533 1.00 89.94 93 GLN A O 1
ATOM 756 N N . VAL A 1 94 ? 3.095 -4.062 -3.676 1.00 88.75 94 VAL A N 1
ATOM 757 C CA . VAL A 1 94 ? 3.765 -5.237 -4.235 1.00 88.75 94 VAL A CA 1
ATOM 758 C C . VAL A 1 94 ? 5.062 -4.778 -4.871 1.00 88.75 94 VAL A C 1
ATOM 760 O O . VAL A 1 94 ? 5.038 -4.014 -5.836 1.00 88.75 94 VAL A O 1
ATOM 763 N N . VAL A 1 95 ? 6.181 -5.251 -4.335 1.00 85.69 95 VAL A N 1
ATOM 764 C CA . VAL A 1 95 ? 7.527 -4.867 -4.769 1.00 85.69 95 VAL A CA 1
ATOM 765 C C . VAL A 1 95 ? 8.293 -6.017 -5.389 1.00 85.69 95 VAL A C 1
ATOM 767 O O . VAL A 1 95 ? 7.964 -7.190 -5.229 1.00 85.69 95 VAL A O 1
ATOM 770 N N . SER A 1 96 ? 9.324 -5.647 -6.140 1.00 79.62 96 SER A N 1
ATOM 771 C CA . SER A 1 96 ? 10.395 -6.553 -6.539 1.00 79.62 96 SER A CA 1
ATOM 772 C C . SER A 1 96 ? 11.328 -6.806 -5.347 1.00 79.62 96 SER A C 1
ATOM 774 O O . SER A 1 96 ? 11.594 -5.856 -4.610 1.00 79.62 96 SER A O 1
ATOM 776 N N . PRO A 1 97 ? 11.907 -8.010 -5.198 1.00 73.12 97 PRO A N 1
ATOM 777 C CA . PRO A 1 97 ? 12.913 -8.303 -4.170 1.00 73.12 97 PRO A CA 1
ATOM 778 C C . PRO A 1 97 ? 14.270 -7.611 -4.413 1.00 73.12 97 PRO A C 1
ATOM 780 O O . PRO A 1 97 ? 15.244 -7.894 -3.732 1.00 73.12 97 PRO A O 1
ATOM 783 N N . SER A 1 98 ? 14.365 -6.709 -5.393 1.00 77.88 98 SER A N 1
ATOM 784 C CA . SER A 1 98 ? 15.591 -5.977 -5.737 1.00 77.88 98 SER A CA 1
ATOM 785 C C . SER A 1 98 ? 16.018 -4.939 -4.694 1.00 77.88 98 SER A C 1
ATOM 787 O O . SER A 1 98 ? 17.102 -4.381 -4.809 1.00 77.88 98 SER A O 1
ATOM 789 N N . ARG A 1 99 ? 15.161 -4.634 -3.717 1.00 80.38 99 ARG A N 1
ATOM 790 C CA . ARG A 1 99 ? 15.456 -3.768 -2.569 1.00 80.38 99 ARG A CA 1
ATOM 791 C C . ARG A 1 99 ? 14.976 -4.473 -1.289 1.00 80.38 99 ARG A C 1
ATOM 793 O O . ARG A 1 99 ? 13.971 -5.186 -1.367 1.00 80.38 99 ARG A O 1
ATOM 800 N N . PRO A 1 100 ? 15.638 -4.267 -0.136 1.00 86.38 100 PRO A N 1
ATOM 801 C CA . PRO A 1 100 ? 15.180 -4.810 1.143 1.00 86.38 100 PRO A CA 1
ATOM 802 C C . PRO A 1 100 ? 13.753 -4.348 1.478 1.00 86.38 100 PRO A C 1
ATOM 804 O O . PRO A 1 100 ? 13.416 -3.172 1.321 1.00 86.38 100 PRO A O 1
AT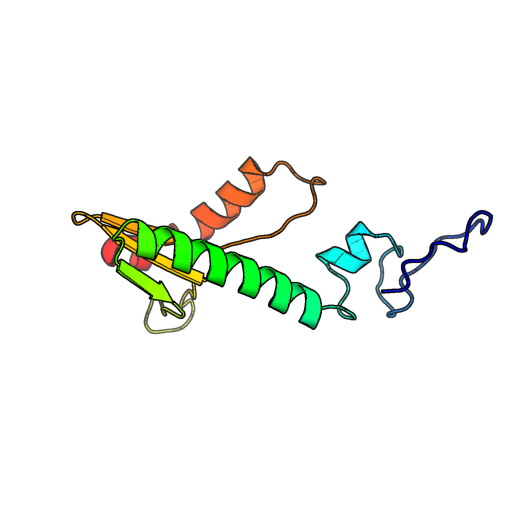OM 807 N N . LEU A 1 101 ? 12.892 -5.285 1.887 1.00 87.25 101 LEU A N 1
ATOM 808 C CA . LEU A 1 101 ? 11.462 -5.024 2.109 1.00 87.25 101 LEU A CA 1
ATOM 809 C C . LEU A 1 101 ? 11.209 -4.097 3.302 1.00 87.25 101 LEU A C 1
ATOM 811 O O . LEU A 1 101 ? 10.271 -3.306 3.276 1.00 87.25 101 LEU A O 1
ATOM 815 N N . ASP A 1 102 ? 12.050 -4.193 4.325 1.00 88.62 102 ASP A N 1
ATOM 816 C CA . ASP A 1 102 ? 12.045 -3.368 5.530 1.00 88.62 102 ASP A CA 1
ATOM 817 C C . ASP A 1 102 ? 12.309 -1.893 5.211 1.00 88.62 102 ASP A C 1
ATOM 819 O O . ASP A 1 102 ? 11.587 -1.023 5.695 1.00 88.62 102 ASP A O 1
ATOM 823 N N . VAL A 1 103 ? 13.265 -1.610 4.320 1.00 88.00 103 VAL A N 1
ATOM 824 C CA . VAL A 1 103 ? 13.564 -0.243 3.870 1.00 88.00 103 VAL A CA 1
ATOM 825 C C . VAL A 1 103 ? 12.358 0.358 3.152 1.00 88.00 103 VAL A C 1
ATOM 827 O O . VAL A 1 103 ? 11.936 1.466 3.467 1.00 88.00 103 VAL A O 1
ATOM 830 N N . ILE A 1 104 ? 11.753 -0.394 2.230 1.00 86.69 104 ILE A N 1
ATOM 831 C CA . ILE A 1 104 ? 10.581 0.064 1.470 1.00 86.69 104 ILE A CA 1
ATOM 832 C C . ILE A 1 104 ? 9.379 0.292 2.396 1.00 86.69 104 ILE A C 1
ATOM 834 O O . ILE A 1 104 ? 8.656 1.278 2.256 1.00 86.69 104 ILE A O 1
ATOM 838 N N . ALA A 1 105 ? 9.156 -0.620 3.346 1.00 86.00 105 ALA A N 1
ATOM 839 C CA . ALA A 1 105 ? 8.082 -0.492 4.322 1.00 86.00 105 ALA A CA 1
ATOM 840 C C . ALA A 1 105 ? 8.284 0.741 5.214 1.00 86.00 105 ALA A C 1
ATOM 842 O O . ALA A 1 105 ? 7.322 1.463 5.479 1.00 86.00 105 ALA A O 1
ATOM 843 N N . LYS A 1 106 ? 9.527 1.011 5.630 1.00 88.00 106 LYS A N 1
ATOM 844 C CA . LYS A 1 106 ? 9.877 2.177 6.442 1.00 88.00 106 LYS A CA 1
ATOM 845 C C . LYS A 1 106 ? 9.659 3.486 5.690 1.00 88.00 106 LYS A C 1
ATOM 847 O O . LYS A 1 106 ? 8.986 4.356 6.224 1.00 88.00 106 LYS A O 1
ATOM 852 N N . GLU A 1 107 ? 10.131 3.597 4.446 1.00 88.69 107 GLU A N 1
ATOM 853 C CA . GLU A 1 107 ? 9.901 4.778 3.592 1.00 88.69 107 GLU A CA 1
ATOM 854 C C . GLU A 1 107 ? 8.406 5.122 3.508 1.00 88.69 107 GLU A C 1
ATOM 856 O O . GLU A 1 107 ? 8.004 6.281 3.613 1.00 88.69 107 GLU A O 1
ATOM 861 N N . LYS A 1 108 ? 7.563 4.093 3.373 1.00 84.75 108 LYS A N 1
ATOM 862 C CA . LYS A 1 108 ? 6.113 4.257 3.314 1.00 84.75 108 LYS A CA 1
ATOM 863 C C . LYS A 1 108 ? 5.515 4.637 4.667 1.00 84.75 108 LYS A C 1
ATOM 865 O O . LYS A 1 108 ? 4.666 5.517 4.723 1.00 84.75 108 LYS A O 1
ATOM 870 N N . ALA A 1 109 ? 5.958 4.016 5.757 1.00 86.38 109 ALA A N 1
ATOM 871 C CA . ALA A 1 109 ? 5.520 4.382 7.102 1.00 86.38 109 ALA A CA 1
ATOM 872 C C . ALA A 1 109 ? 5.886 5.837 7.444 1.00 86.38 109 ALA A C 1
ATOM 874 O O . ALA A 1 109 ? 5.061 6.561 7.997 1.00 86.38 109 ALA A O 1
ATOM 875 N N . ASP A 1 110 ? 7.086 6.274 7.063 1.00 86.06 110 ASP A N 1
ATOM 876 C CA . ASP A 1 110 ? 7.570 7.637 7.269 1.00 86.06 110 ASP A CA 1
ATOM 877 C C . ASP A 1 110 ? 6.746 8.649 6.450 1.00 86.06 110 ASP A C 1
ATOM 879 O O 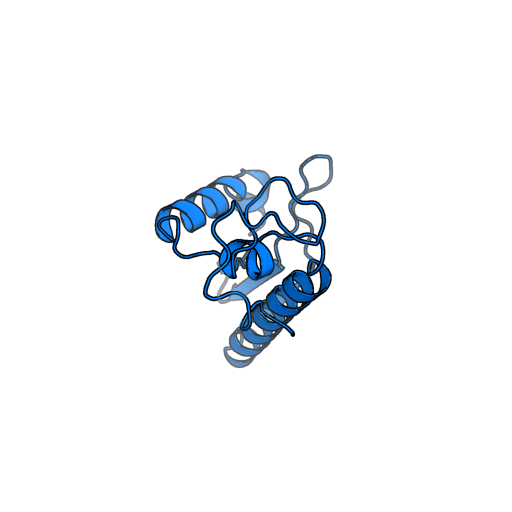. ASP A 1 110 ? 6.390 9.702 6.972 1.00 86.06 110 ASP A O 1
ATOM 883 N N . TYR A 1 111 ? 6.335 8.303 5.221 1.00 82.31 111 TYR A N 1
ATOM 884 C CA . TYR A 1 111 ? 5.440 9.132 4.395 1.00 82.31 111 TYR A CA 1
ATOM 885 C C . TYR A 1 111 ? 4.080 9.416 5.059 1.00 82.31 111 TYR A C 1
ATOM 887 O O . TYR A 1 111 ? 3.545 10.516 4.930 1.00 82.31 111 TYR A O 1
ATOM 895 N N . TYR A 1 112 ? 3.532 8.449 5.800 1.00 82.62 112 TYR A N 1
ATOM 896 C CA . TYR A 1 112 ? 2.286 8.624 6.557 1.00 82.62 112 TYR A CA 1
ATOM 897 C C . TYR A 1 112 ? 2.499 9.173 7.976 1.00 82.62 112 TYR A C 1
ATOM 899 O O . TYR A 1 112 ? 1.517 9.485 8.652 1.00 82.62 112 TYR A O 1
ATOM 907 N N . ARG A 1 113 ? 3.748 9.338 8.437 1.00 78.56 113 ARG A N 1
ATOM 908 C CA . ARG A 1 113 ? 4.081 9.903 9.756 1.00 78.56 113 ARG A CA 1
ATOM 909 C C . ARG A 1 113 ? 4.028 11.435 9.728 1.00 78.56 113 ARG A C 1
ATOM 911 O O . ARG A 1 113 ? 4.983 12.117 10.086 1.00 78.56 113 ARG A O 1
ATOM 918 N N . ILE A 1 114 ? 2.889 11.975 9.305 1.00 71.19 114 ILE A N 1
ATOM 919 C CA . ILE A 1 114 ? 2.586 13.406 9.376 1.00 71.19 114 ILE A CA 1
ATOM 920 C C . ILE A 1 114 ? 1.604 13.678 10.530 1.00 71.19 114 ILE A C 1
ATOM 922 O O . ILE A 1 114 ? 0.707 12.860 10.759 1.00 71.19 114 ILE A O 1
ATOM 926 N N . PRO A 1 115 ? 1.721 14.812 11.251 1.00 58.78 115 PRO A N 1
ATOM 927 C CA . PRO A 1 115 ? 0.894 15.095 12.434 1.00 58.78 115 PRO A CA 1
ATOM 928 C C . PRO A 1 115 ? -0.616 14.995 12.173 1.00 58.78 115 PRO A C 1
ATOM 930 O O . PRO A 1 115 ? -1.359 14.422 12.962 1.00 58.78 115 PRO A O 1
ATOM 933 N N . SER A 1 116 ? -1.054 15.440 10.993 1.00 60.41 116 SER A N 1
ATOM 934 C CA . SER A 1 116 ? -2.460 15.436 10.572 1.00 60.41 116 SER A CA 1
ATOM 935 C C . SER A 1 116 ? -3.082 14.043 10.405 1.00 60.41 116 SER A C 1
ATOM 937 O O . SER A 1 116 ? -4.308 13.932 10.334 1.00 60.41 116 SER A O 1
ATOM 939 N N . VAL A 1 117 ? -2.263 12.990 10.319 1.00 60.97 117 VAL A N 1
ATOM 940 C CA . VAL A 1 117 ? -2.705 11.588 10.290 1.00 60.97 117 VAL A CA 1
ATOM 941 C C . VAL A 1 117 ? -2.741 11.008 11.698 1.00 60.97 117 VAL A C 1
ATOM 943 O O . VAL A 1 117 ? -3.715 10.350 12.045 1.00 60.97 117 VAL A O 1
ATOM 946 N N . VAL A 1 118 ? -1.714 11.278 12.507 1.00 58.88 118 VAL A N 1
ATOM 947 C CA . VAL A 1 118 ? -1.567 10.724 13.864 1.00 58.88 118 VAL A CA 1
ATOM 948 C C . VAL A 1 118 ? -2.661 11.228 14.810 1.00 58.88 118 VAL A C 1
ATOM 950 O O . VAL A 1 118 ? -3.126 10.476 15.649 1.00 58.88 118 VAL A O 1
ATOM 953 N N . GLU A 1 119 ? -3.132 12.465 14.648 1.00 55.78 119 GLU A N 1
ATOM 954 C CA . GLU A 1 119 ? -4.203 13.034 15.488 1.00 55.78 119 GLU A CA 1
ATOM 955 C C . GLU A 1 119 ? -5.618 12.536 15.132 1.00 55.78 119 GLU A C 1
ATOM 957 O O . GLU A 1 119 ? -6.583 12.853 15.827 1.00 55.78 119 GLU A O 1
ATOM 962 N N . ARG A 1 120 ? -5.779 11.810 14.017 1.00 55.16 120 ARG A N 1
ATOM 963 C CA . ARG A 1 120 ? -7.090 11.410 13.462 1.00 55.16 120 ARG A CA 1
ATOM 964 C C . ARG A 1 120 ? -7.335 9.904 13.458 1.00 55.16 120 ARG A C 1
ATOM 966 O O . ARG A 1 120 ? -8.404 9.470 13.020 1.00 55.16 120 ARG A O 1
ATOM 973 N N . VAL A 1 121 ? -6.334 9.136 13.868 1.00 53.09 121 VAL A N 1
ATOM 974 C CA . VAL A 1 121 ? -6.295 7.673 13.909 1.00 53.09 121 VAL A CA 1
ATOM 975 C C . VAL A 1 121 ? -6.155 7.295 15.372 1.00 53.09 121 VAL A C 1
ATOM 977 O O . VAL A 1 121 ? -7.051 6.574 15.859 1.00 53.09 121 VAL A O 1
#

Secondary structure (DSSP, 8-state):
---STT-TT--S--B-TT--SSB--HHHHHHT-GGGHHHHHHHHHHHHHHHHHHHHHTT-EEEES--BSSSTT-B--SEEEEETTEEEEE------TTS-HHHHHHHHHHHH--HHHHTT-

Foldseek 3Di:
DDDCPDPPDDPDQQCDPLPDPHGRDPQCVQPPRPVCVVVQVVVQVVVLVVVQVVLVVVVWDKDAQDWQDDDPLTDGAGIWTDDPNDIDGHHDDDHDPPDDPVVVVVVVVVSQPDPSNVVVD